Protein AF-A0A536SZQ0-F1 (afdb_monomer_lite)

Radius of gyration: 16.81 Å; chains: 1; bounding box: 39×39×46 Å

Sequence (154 aa):
MQMLKHRARSLNCAHAYPIGALTVGLKGETITEMGELTEAGCVAFSQADAALCDTQVLLRALQYAATFGYRVWLRPQDAALARGGVAHDGEVATRLGLPAIPPFAETIALDTIFELVRATDVRVHLARLSTHEGVARVRAAKKAGLPVTCDVAI

Structure (mmCIF, N/CA/C/O backbone):
data_AF-A0A536SZQ0-F1
#
_entry.id   AF-A0A536SZQ0-F1
#
loop_
_atom_site.group_PDB
_atom_site.id
_atom_site.type_symbol
_atom_site.label_atom_id
_atom_site.label_alt_id
_atom_site.label_comp_id
_atom_site.label_asym_id
_atom_site.label_entity_id
_atom_site.label_seq_id
_atom_site.pdbx_PDB_ins_code
_atom_site.Cartn_x
_atom_site.Cartn_y
_atom_site.Cartn_z
_atom_site.occupancy
_atom_site.B_iso_or_equiv
_atom_site.auth_seq_id
_atom_site.auth_comp_id
_atom_site.auth_asym_id
_atom_site.auth_atom_id
_atom_site.pdbx_PDB_model_num
ATOM 1 N N . MET A 1 1 ? -10.318 17.083 10.870 1.00 62.78 1 MET A N 1
ATOM 2 C CA . MET A 1 1 ? -11.353 16.220 10.242 1.00 62.78 1 MET A CA 1
ATOM 3 C C . MET A 1 1 ? -12.789 16.702 10.434 1.00 62.78 1 MET A C 1
ATOM 5 O O . MET A 1 1 ? -13.583 16.559 9.508 1.00 62.78 1 MET A O 1
ATOM 9 N N . GLN A 1 2 ? -13.133 17.319 11.570 1.00 69.75 2 GLN A N 1
ATOM 10 C CA . GLN A 1 2 ? -14.492 17.818 11.831 1.00 69.75 2 GLN A CA 1
ATOM 11 C C . GLN A 1 2 ? -15.012 18.794 10.760 1.00 69.75 2 GLN A C 1
ATOM 13 O O . GLN A 1 2 ? -16.137 18.629 10.301 1.00 69.75 2 GLN A O 1
ATOM 18 N N . MET A 1 3 ? -14.181 19.724 10.273 1.00 81.00 3 MET A N 1
ATOM 19 C CA . MET A 1 3 ? -14.571 20.664 9.209 1.00 81.00 3 MET A CA 1
ATOM 20 C C . MET A 1 3 ? -14.948 19.962 7.890 1.00 81.00 3 MET A C 1
ATOM 22 O O . MET A 1 3 ? -15.937 20.331 7.262 1.00 81.00 3 MET A O 1
ATOM 26 N N . LEU A 1 4 ? -14.207 18.919 7.490 1.00 81.81 4 LEU A N 1
ATOM 27 C CA . LEU A 1 4 ? -14.477 18.156 6.262 1.00 81.81 4 LEU A CA 1
ATOM 28 C C . LEU A 1 4 ? -15.824 17.425 6.356 1.00 81.81 4 LEU A C 1
ATOM 30 O O . LEU A 1 4 ? -16.655 17.530 5.456 1.00 81.81 4 LEU A O 1
ATOM 34 N N . LYS A 1 5 ? -16.066 16.732 7.477 1.00 81.19 5 LYS A N 1
ATOM 35 C CA . LYS A 1 5 ? -17.334 16.031 7.724 1.00 81.19 5 LYS A CA 1
ATOM 36 C C . LYS A 1 5 ? -18.509 16.996 7.851 1.00 81.19 5 LYS A C 1
ATOM 38 O O . LYS A 1 5 ? -19.584 16.705 7.338 1.00 81.19 5 LYS A O 1
ATOM 43 N N . HIS A 1 6 ? -18.309 18.135 8.513 1.00 81.94 6 HIS A N 1
ATOM 44 C CA . HIS A 1 6 ? -19.332 19.167 8.651 1.00 81.94 6 HIS A CA 1
ATOM 45 C C . HIS A 1 6 ? -19.733 19.728 7.284 1.00 81.94 6 HIS A C 1
ATOM 47 O O . HIS A 1 6 ? -20.917 19.758 6.969 1.00 81.94 6 HIS A O 1
ATOM 53 N N . ARG A 1 7 ? -18.753 20.058 6.433 1.00 85.56 7 ARG A N 1
ATOM 54 C CA . ARG A 1 7 ? -19.001 20.565 5.078 1.00 85.56 7 ARG A CA 1
ATOM 55 C C . ARG A 1 7 ? -19.692 19.538 4.177 1.00 85.56 7 ARG A C 1
ATOM 57 O O . ARG A 1 7 ? -20.599 19.892 3.433 1.00 85.56 7 ARG A O 1
ATOM 64 N N . ALA A 1 8 ? -19.298 18.266 4.249 1.00 87.56 8 ALA A N 1
ATOM 65 C CA . ALA A 1 8 ? -19.970 17.205 3.495 1.00 87.56 8 ALA A CA 1
ATOM 66 C C . ALA A 1 8 ? -21.439 17.046 3.930 1.00 87.56 8 ALA A C 1
ATOM 68 O O . ALA A 1 8 ? -22.331 16.975 3.088 1.00 87.56 8 ALA A O 1
ATOM 69 N N . ARG A 1 9 ? -21.699 17.066 5.245 1.00 85.75 9 ARG A N 1
ATOM 70 C CA . ARG A 1 9 ? -23.058 16.998 5.802 1.00 85.75 9 ARG A CA 1
ATOM 71 C C . ARG A 1 9 ? -23.906 18.217 5.448 1.00 85.75 9 ARG A C 1
ATOM 73 O O . ARG A 1 9 ? -25.076 18.044 5.142 1.00 85.75 9 ARG A O 1
ATOM 80 N N . SER A 1 10 ? -23.336 19.422 5.471 1.00 88.75 10 SER A N 1
ATOM 81 C CA . SER A 1 10 ? -24.084 20.648 5.171 1.00 88.75 10 SER A CA 1
ATOM 82 C C . SER A 1 10 ? -24.515 20.727 3.706 1.00 88.75 10 SER A C 1
ATOM 84 O O . SER A 1 10 ? -25.559 21.293 3.412 1.00 88.75 10 SER A O 1
ATOM 86 N N . LEU A 1 11 ? -23.719 20.163 2.791 1.00 91.00 11 LEU A N 1
ATOM 87 C CA . LEU A 1 11 ? -24.057 20.093 1.367 1.00 91.00 11 LEU A CA 1
ATOM 88 C C . LEU A 1 11 ? -25.033 18.951 1.046 1.00 91.00 11 LEU A C 1
ATOM 90 O O . LEU A 1 11 ? -25.761 19.042 0.068 1.00 91.00 11 LEU A O 1
ATOM 94 N N . ASN A 1 12 ? -25.045 17.885 1.854 1.00 87.19 12 ASN A N 1
ATOM 95 C CA . ASN A 1 12 ? -25.914 16.711 1.709 1.00 87.19 12 ASN A CA 1
ATOM 96 C C . ASN A 1 12 ? -25.879 16.036 0.317 1.00 87.19 12 ASN A C 1
ATOM 98 O O . ASN A 1 12 ? -26.835 15.383 -0.090 1.00 87.19 12 ASN A O 1
ATOM 102 N N . CYS A 1 13 ? -24.770 16.178 -0.413 1.00 92.81 13 CYS A N 1
ATOM 103 C CA . CYS A 1 13 ? -24.597 15.571 -1.738 1.00 92.81 13 CYS A CA 1
ATOM 104 C C . CYS A 1 13 ? -23.925 14.190 -1.684 1.00 92.81 13 CYS A C 1
ATOM 106 O O . CYS A 1 13 ? -24.117 13.381 -2.585 1.00 92.81 13 CYS A O 1
ATOM 108 N N . ALA A 1 14 ? -23.093 13.933 -0.667 1.00 91.69 14 ALA A N 1
ATOM 109 C CA . ALA A 1 14 ? -22.338 12.688 -0.532 1.00 91.69 14 ALA A CA 1
ATOM 110 C C . ALA A 1 14 ? -21.886 12.441 0.915 1.00 91.69 14 ALA A C 1
ATOM 112 O O . ALA A 1 14 ? -21.660 13.376 1.689 1.00 91.69 14 ALA A O 1
ATOM 113 N N . HIS A 1 15 ? -21.673 11.170 1.257 1.00 90.25 15 HIS A N 1
ATOM 114 C CA . HIS A 1 15 ? -21.032 10.781 2.511 1.00 90.25 15 HIS A CA 1
ATOM 115 C C . HIS A 1 15 ? -19.506 10.808 2.365 1.00 90.25 15 HIS A C 1
ATOM 117 O O . HIS A 1 15 ? -18.947 10.148 1.494 1.00 90.25 15 HIS A O 1
ATOM 123 N N . ALA A 1 16 ? -18.827 11.545 3.247 1.00 91.75 16 ALA A N 1
ATOM 124 C CA . ALA A 1 16 ? -17.369 11.632 3.273 1.00 91.75 16 ALA A CA 1
ATOM 125 C C . ALA A 1 16 ? -16.788 10.870 4.473 1.00 91.75 16 ALA A C 1
ATOM 127 O O . ALA A 1 16 ? -17.050 11.212 5.633 1.00 91.75 16 ALA A O 1
ATOM 128 N N . TYR A 1 17 ? -15.950 9.874 4.185 1.00 93.12 17 TYR A N 1
ATOM 129 C CA . TYR A 1 17 ? -15.224 9.083 5.177 1.00 93.12 17 TYR A CA 1
ATOM 130 C C . TYR A 1 17 ? -13.722 9.348 5.027 1.00 93.12 17 TYR A C 1
ATOM 132 O O . TYR A 1 17 ? -13.130 8.913 4.042 1.00 93.12 17 TYR A O 1
ATOM 140 N N . PRO A 1 18 ? -13.098 10.103 5.948 1.00 94.19 18 PRO A N 1
ATOM 141 C CA . PRO A 1 18 ? -11.700 10.468 5.802 1.00 94.19 18 PRO A CA 1
ATOM 142 C C . PRO A 1 18 ? -10.771 9.280 6.051 1.00 94.19 18 PRO A C 1
ATOM 144 O O . PRO A 1 18 ? -11.051 8.403 6.871 1.00 94.19 18 PRO A O 1
ATOM 147 N N . ILE A 1 19 ? -9.634 9.306 5.365 1.00 96.38 19 ILE A N 1
ATOM 148 C CA . ILE A 1 19 ? -8.518 8.384 5.555 1.00 96.38 19 ILE A CA 1
ATOM 149 C C . ILE A 1 19 ? -7.384 9.183 6.196 1.00 96.38 19 ILE A C 1
ATOM 151 O O . ILE A 1 19 ? -7.051 10.275 5.732 1.00 96.38 19 ILE A O 1
ATOM 155 N N . GLY A 1 20 ? -6.837 8.667 7.293 1.00 97.12 20 GLY A N 1
ATOM 156 C CA . GLY A 1 20 ? -5.706 9.270 7.986 1.00 97.12 20 GLY A CA 1
ATOM 157 C C . GLY A 1 20 ? -4.402 9.037 7.228 1.00 97.12 20 GLY A C 1
ATOM 158 O O . GLY A 1 20 ? -4.246 8.027 6.543 1.00 97.12 20 GLY A O 1
ATOM 159 N N . ALA A 1 21 ? -3.448 9.954 7.368 1.00 97.62 21 ALA A N 1
ATOM 160 C CA . ALA A 1 21 ? -2.088 9.722 6.894 1.00 97.62 21 ALA A CA 1
ATOM 161 C C . ALA A 1 21 ? -1.454 8.560 7.676 1.00 97.62 21 ALA A C 1
ATOM 163 O O . ALA A 1 21 ? -1.727 8.405 8.858 1.00 97.62 21 ALA A O 1
ATOM 164 N N . LEU A 1 22 ? -0.610 7.741 7.054 1.00 97.75 22 LEU A N 1
ATOM 165 C CA . LEU A 1 22 ? 0.111 6.680 7.768 1.00 97.75 22 LEU A CA 1
ATOM 166 C C . LEU A 1 22 ? 1.278 7.258 8.582 1.00 97.75 22 LEU A C 1
ATOM 168 O O . LEU A 1 22 ? 1.576 6.801 9.685 1.00 97.75 22 LEU A O 1
ATOM 172 N N . THR A 1 23 ? 1.915 8.295 8.035 1.00 98.31 23 THR A N 1
ATOM 173 C CA . THR A 1 23 ? 3.051 9.004 8.633 1.00 98.31 23 THR A CA 1
ATOM 174 C C . THR A 1 23 ? 2.775 10.498 8.752 1.00 98.31 23 THR A C 1
ATOM 176 O O . THR A 1 23 ? 1.964 11.055 8.006 1.00 98.31 23 THR A O 1
ATOM 179 N N . VAL A 1 24 ? 3.448 11.164 9.692 1.00 97.50 24 VAL A N 1
ATOM 180 C CA . VAL A 1 24 ? 3.288 12.605 9.928 1.00 97.50 24 VAL A CA 1
ATOM 181 C C . VAL A 1 24 ? 3.603 13.377 8.647 1.00 97.50 24 VAL A C 1
ATOM 183 O O . VAL A 1 24 ? 4.706 13.302 8.107 1.00 97.50 24 VAL A O 1
ATOM 186 N N . GLY A 1 25 ? 2.605 14.103 8.136 1.00 96.31 25 GLY A N 1
ATOM 187 C CA . GLY A 1 25 ? 2.727 14.877 6.899 1.00 96.31 25 GLY A CA 1
ATOM 188 C C . GLY A 1 25 ? 3.059 14.046 5.655 1.00 96.31 25 GLY A C 1
ATOM 189 O O . GLY A 1 25 ? 3.554 14.619 4.692 1.00 96.31 25 GLY A O 1
ATOM 190 N N . LEU A 1 26 ? 2.822 12.725 5.676 1.00 97.25 26 LEU A N 1
ATOM 191 C CA . LEU A 1 26 ? 3.174 11.787 4.600 1.00 97.25 26 LEU A CA 1
ATOM 192 C C . LEU A 1 26 ? 4.682 11.716 4.290 1.00 97.25 26 LEU A C 1
ATOM 194 O O . LEU A 1 26 ? 5.074 11.334 3.192 1.00 97.25 26 LEU A O 1
ATOM 198 N N . LYS A 1 27 ? 5.542 12.066 5.254 1.00 96.69 27 LYS A N 1
ATOM 199 C CA . LYS A 1 27 ? 7.000 12.122 5.050 1.00 96.69 27 LYS A CA 1
ATOM 200 C C . LYS A 1 27 ? 7.689 10.759 5.008 1.00 96.69 27 LYS A C 1
ATOM 202 O O . LYS A 1 27 ? 8.812 10.661 4.538 1.00 96.69 27 LYS A O 1
ATOM 207 N N . GLY A 1 28 ? 7.046 9.713 5.528 1.00 96.00 28 GLY A N 1
ATOM 208 C CA . GLY A 1 28 ? 7.638 8.372 5.580 1.00 96.00 28 GLY A CA 1
ATOM 209 C C . GLY A 1 28 ? 8.646 8.153 6.716 1.00 96.00 28 GLY A C 1
ATOM 210 O O . GLY A 1 28 ? 9.263 7.098 6.762 1.00 96.00 28 GLY A O 1
ATOM 211 N N . GLU A 1 29 ? 8.800 9.118 7.629 1.00 96.75 29 GLU A N 1
ATOM 212 C CA . GLU A 1 29 ? 9.825 9.109 8.689 1.00 96.75 29 GLU A CA 1
ATOM 213 C C . GLU A 1 29 ? 9.286 8.632 10.046 1.00 96.75 29 GLU A C 1
ATOM 215 O O . GLU A 1 29 ? 9.957 7.931 10.799 1.00 96.75 29 GLU A O 1
ATOM 220 N N . THR A 1 30 ? 8.068 9.041 10.405 1.00 97.12 30 THR A N 1
ATOM 221 C CA . THR A 1 30 ? 7.471 8.765 11.720 1.00 97.12 30 THR A CA 1
ATOM 222 C C . THR A 1 30 ? 5.981 8.509 11.562 1.00 97.12 30 THR A C 1
ATOM 224 O O . THR A 1 30 ? 5.297 9.231 10.831 1.00 97.12 30 THR A O 1
ATOM 227 N N . ILE A 1 31 ? 5.483 7.464 12.226 1.00 97.44 31 ILE A N 1
ATOM 228 C CA . ILE A 1 31 ? 4.059 7.113 12.223 1.00 97.44 31 ILE A CA 1
ATOM 229 C C . ILE A 1 31 ? 3.231 8.240 12.846 1.00 97.44 31 ILE A C 1
ATOM 231 O O . ILE A 1 31 ? 3.720 8.984 13.691 1.00 97.44 31 ILE A O 1
ATOM 235 N N . THR A 1 32 ? 1.990 8.400 12.400 1.00 97.44 32 THR A N 1
ATOM 236 C CA . THR A 1 32 ? 1.085 9.396 12.989 1.00 97.44 32 THR A CA 1
ATOM 237 C C . THR A 1 32 ? 0.384 8.866 14.244 1.00 97.44 32 THR A C 1
ATOM 239 O O . THR A 1 32 ? 0.329 7.655 14.465 1.00 97.44 32 THR A O 1
ATOM 242 N N . GLU A 1 33 ? -0.250 9.767 14.996 1.00 95.75 33 GLU A N 1
ATOM 243 C CA . GLU A 1 33 ? -1.153 9.442 16.103 1.00 95.75 33 GLU A CA 1
ATOM 244 C C . GLU A 1 33 ? -2.474 8.855 15.570 1.00 95.75 33 GLU A C 1
ATOM 246 O O . GLU A 1 33 ? -3.497 9.530 15.429 1.00 95.75 33 GLU A O 1
ATOM 251 N N . MET A 1 34 ? -2.452 7.568 15.205 1.00 97.00 34 MET A N 1
ATOM 252 C CA . MET A 1 34 ? -3.608 6.893 14.600 1.00 97.00 34 MET A CA 1
ATOM 253 C C . MET A 1 34 ? -4.811 6.821 15.553 1.00 97.00 34 MET A C 1
ATOM 255 O O . MET A 1 34 ? -5.953 6.833 15.090 1.00 97.00 34 MET A O 1
ATOM 259 N N . GLY A 1 35 ? -4.579 6.775 16.869 1.00 96.25 35 GLY A N 1
ATOM 260 C CA . GLY A 1 35 ? -5.640 6.851 17.878 1.00 96.25 35 GLY A CA 1
ATOM 261 C C . GLY A 1 35 ? -6.448 8.144 17.760 1.00 96.25 35 GLY A C 1
ATOM 262 O O . GLY A 1 35 ? -7.643 8.098 17.465 1.00 96.25 35 GLY A O 1
ATOM 263 N N . GLU A 1 36 ? -5.780 9.296 17.859 1.00 95.06 36 GLU A N 1
ATOM 264 C CA . GLU A 1 36 ? -6.424 10.613 17.752 1.00 95.06 36 GLU A CA 1
ATOM 265 C C . GLU A 1 36 ? -7.135 10.806 16.406 1.00 95.06 36 GLU A C 1
ATOM 267 O O . GLU A 1 36 ? -8.243 11.341 16.330 1.00 95.06 36 GLU A O 1
ATOM 272 N N . LEU A 1 37 ? -6.531 10.335 15.311 1.00 95.31 37 LEU A N 1
ATOM 273 C CA . LEU A 1 37 ? -7.152 10.417 13.988 1.00 95.31 37 LEU A CA 1
ATOM 274 C C . LEU A 1 37 ? -8.404 9.542 13.872 1.00 95.31 37 LEU A C 1
ATOM 276 O O . LEU A 1 37 ? -9.356 9.927 13.186 1.00 95.31 37 LEU A O 1
ATOM 280 N N . THR A 1 38 ? -8.427 8.390 14.540 1.00 95.62 38 THR A N 1
ATOM 281 C CA . THR A 1 38 ? -9.612 7.527 14.604 1.00 95.62 38 THR A CA 1
ATOM 282 C C . THR A 1 38 ? -10.726 8.197 15.402 1.00 95.62 38 THR A C 1
ATOM 284 O O . THR A 1 38 ? -11.860 8.244 14.925 1.00 95.62 38 THR A O 1
ATOM 287 N N . GLU A 1 39 ? -10.414 8.811 16.545 1.00 93.75 39 GLU A N 1
ATOM 288 C CA . GLU A 1 39 ? -11.373 9.603 17.334 1.00 93.75 39 GLU A CA 1
ATOM 289 C C . GLU A 1 39 ? -11.903 10.814 16.550 1.00 93.75 39 GLU A C 1
ATOM 291 O O . GLU A 1 39 ? -13.100 11.113 16.558 1.00 93.75 39 GLU A O 1
ATOM 296 N N . ALA A 1 40 ? -11.043 11.461 15.757 1.00 91.31 40 ALA A N 1
ATOM 297 C CA . ALA A 1 40 ? -11.435 12.513 14.820 1.00 91.31 40 ALA A CA 1
ATOM 298 C C . ALA A 1 40 ? -12.252 11.980 13.620 1.00 91.31 40 ALA A C 1
ATOM 300 O O . ALA A 1 40 ? -12.840 12.756 12.848 1.00 91.31 40 ALA A O 1
ATOM 301 N N . GLY A 1 41 ? -12.319 10.655 13.472 1.00 91.94 41 GLY A N 1
ATOM 302 C CA . GLY A 1 41 ? -13.249 9.933 12.626 1.00 91.94 41 GLY A CA 1
ATOM 303 C C . GLY A 1 41 ? -12.683 9.407 11.308 1.00 91.94 41 GLY A C 1
ATOM 304 O O . GLY A 1 41 ? -13.465 9.254 10.361 1.00 91.94 41 GLY A O 1
ATOM 305 N N . CYS A 1 42 ? -11.374 9.173 11.225 1.00 95.44 42 CYS A N 1
ATOM 306 C CA . CYS A 1 42 ? -10.754 8.427 10.131 1.00 95.44 42 CYS A CA 1
ATOM 307 C C . CYS A 1 42 ? -11.184 6.951 10.155 1.00 95.44 42 CYS A C 1
ATOM 309 O O . CYS A 1 42 ? -11.311 6.353 11.219 1.00 95.44 42 CYS A O 1
ATOM 311 N N . VAL A 1 43 ? -11.423 6.365 8.977 1.00 96.00 43 VAL A N 1
ATOM 312 C CA . VAL A 1 43 ? -11.900 4.968 8.843 1.00 96.00 43 VAL A CA 1
ATOM 313 C C . VAL A 1 43 ? -10.805 3.975 8.436 1.00 96.00 43 VAL A C 1
ATOM 315 O O . VAL A 1 43 ? -11.005 2.759 8.512 1.00 96.00 43 VAL A O 1
ATOM 318 N N . ALA A 1 44 ? -9.669 4.495 7.976 1.00 97.75 44 ALA A N 1
ATOM 319 C CA . ALA A 1 44 ? -8.485 3.764 7.538 1.00 97.75 44 ALA A CA 1
ATOM 320 C C . ALA A 1 44 ? -7.264 4.701 7.541 1.00 97.75 44 ALA A C 1
ATOM 322 O O . ALA A 1 44 ? -7.420 5.916 7.695 1.00 97.75 44 ALA A O 1
ATOM 323 N N . PHE A 1 45 ? -6.076 4.140 7.314 1.00 98.38 45 PHE A N 1
ATOM 324 C CA . PHE A 1 45 ? -4.810 4.869 7.200 1.00 98.38 45 PHE A CA 1
ATOM 325 C C . PHE A 1 45 ? -4.124 4.583 5.871 1.00 98.38 45 PHE A C 1
ATOM 327 O O . PHE A 1 45 ? -4.144 3.450 5.404 1.00 98.38 45 PHE A O 1
ATOM 334 N N . SER A 1 46 ? -3.502 5.586 5.259 1.00 97.94 46 SER A N 1
ATOM 335 C CA . SER A 1 46 ? -2.802 5.436 3.984 1.00 97.94 46 SER A CA 1
ATOM 336 C C . SER A 1 46 ? -1.615 6.380 3.874 1.00 97.94 46 SER A C 1
ATOM 338 O O . SER A 1 46 ? -1.610 7.458 4.461 1.00 97.94 46 SER A O 1
ATOM 340 N N . GLN A 1 47 ? -0.628 5.995 3.070 1.00 96.88 47 GLN A N 1
ATOM 341 C CA . GLN A 1 47 ? 0.448 6.890 2.646 1.00 96.88 47 GLN A CA 1
ATOM 342 C C . GLN A 1 47 ? 0.105 7.662 1.353 1.00 96.88 47 GLN A C 1
ATOM 344 O O . GLN A 1 47 ? 0.929 8.408 0.832 1.00 96.88 47 GLN A O 1
ATOM 349 N N . ALA A 1 48 ? -1.127 7.534 0.846 1.00 93.19 48 ALA A N 1
ATOM 350 C CA . ALA A 1 48 ? -1.564 8.157 -0.402 1.00 93.19 48 ALA A CA 1
ATOM 351 C C . ALA A 1 48 ? -0.592 7.832 -1.559 1.00 93.19 48 ALA A C 1
ATOM 353 O O . ALA A 1 48 ? -0.301 6.660 -1.799 1.00 93.19 48 ALA A O 1
ATOM 354 N N . ASP A 1 49 ? -0.105 8.848 -2.272 1.00 90.75 49 ASP A N 1
ATOM 355 C CA . ASP A 1 49 ? 0.901 8.717 -3.334 1.00 90.75 49 ASP A CA 1
ATOM 356 C C . ASP A 1 49 ? 2.325 9.063 -2.868 1.00 90.75 49 ASP A C 1
ATOM 358 O O . ASP A 1 49 ? 3.249 9.093 -3.680 1.00 90.75 49 ASP A O 1
ATOM 362 N N . ALA A 1 50 ? 2.521 9.335 -1.574 1.00 94.75 50 ALA A N 1
ATOM 363 C CA . ALA A 1 50 ? 3.842 9.634 -1.047 1.00 94.75 50 ALA A CA 1
ATOM 364 C C . ALA A 1 50 ? 4.684 8.360 -0.915 1.00 94.75 50 ALA A C 1
ATOM 366 O O . ALA A 1 50 ? 4.183 7.273 -0.616 1.00 94.75 50 ALA A O 1
ATOM 367 N N . ALA A 1 51 ? 5.992 8.505 -1.114 1.00 91.94 51 ALA A N 1
ATOM 368 C CA . ALA A 1 51 ? 6.925 7.406 -0.945 1.00 91.94 51 ALA A CA 1
ATOM 369 C C . ALA A 1 51 ? 7.010 6.967 0.528 1.00 91.94 51 ALA A C 1
ATOM 371 O O . ALA A 1 51 ? 6.957 7.778 1.456 1.00 91.94 51 ALA A O 1
ATOM 372 N N . LEU A 1 52 ? 7.190 5.664 0.737 1.00 94.31 52 LEU A N 1
ATOM 373 C CA . LEU A 1 52 ? 7.553 5.082 2.025 1.00 94.31 52 LEU A CA 1
ATOM 374 C C . LEU A 1 52 ? 8.739 4.148 1.802 1.00 94.31 52 LEU A C 1
ATOM 376 O O . LEU A 1 52 ? 8.567 2.982 1.465 1.00 94.31 52 LEU A O 1
ATOM 380 N N . CYS A 1 53 ? 9.944 4.699 1.925 1.00 93.75 53 CYS A N 1
ATOM 381 C CA . CYS A 1 53 ? 11.181 3.968 1.643 1.00 93.75 53 CYS A CA 1
ATOM 382 C C . CYS A 1 53 ? 11.623 3.087 2.819 1.00 93.75 53 CYS A C 1
ATOM 384 O O . CYS A 1 53 ? 12.273 2.066 2.614 1.00 93.75 53 CYS A O 1
ATOM 386 N N . ASP A 1 54 ? 11.297 3.485 4.051 1.00 96.31 54 ASP A N 1
ATOM 387 C CA . ASP A 1 54 ? 11.709 2.756 5.246 1.00 96.31 54 ASP A CA 1
ATOM 388 C C . ASP A 1 54 ? 10.688 1.665 5.603 1.00 96.31 54 ASP A C 1
ATOM 390 O O . ASP A 1 54 ? 9.593 1.920 6.117 1.00 96.31 54 ASP A O 1
ATOM 394 N N . THR A 1 55 ? 11.076 0.414 5.352 1.00 96.88 55 THR A N 1
ATOM 395 C CA . THR A 1 55 ? 10.261 -0.764 5.679 1.00 96.88 55 THR A CA 1
ATOM 396 C C . THR A 1 55 ? 10.081 -0.932 7.193 1.00 96.88 55 THR A C 1
ATOM 398 O O . THR A 1 55 ? 9.065 -1.469 7.631 1.00 96.88 55 THR A O 1
ATOM 401 N N . GLN A 1 56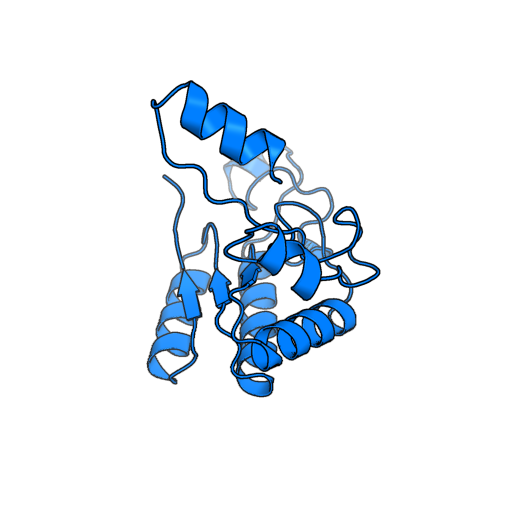 ? 11.002 -0.425 8.020 1.00 98.00 56 GLN A N 1
ATOM 402 C CA . GLN A 1 56 ? 10.849 -0.422 9.474 1.00 98.00 56 GLN A CA 1
ATOM 403 C C . GLN A 1 56 ? 9.718 0.518 9.913 1.00 98.00 56 GLN A C 1
ATOM 405 O O . GLN A 1 56 ? 8.954 0.173 10.818 1.00 98.00 56 GLN A O 1
ATOM 410 N N . VAL A 1 57 ? 9.561 1.676 9.260 1.00 98.12 57 VAL A N 1
ATOM 411 C CA . VAL A 1 57 ? 8.426 2.583 9.510 1.00 98.12 57 VAL A CA 1
ATOM 412 C C . VAL A 1 57 ? 7.116 1.922 9.091 1.00 98.12 57 VAL A C 1
ATOM 414 O O . VAL A 1 57 ? 6.149 1.967 9.854 1.00 98.12 57 VAL A O 1
ATOM 417 N N . LEU A 1 58 ? 7.091 1.247 7.935 1.00 98.19 58 LEU A N 1
ATOM 418 C CA . LEU A 1 58 ? 5.919 0.480 7.509 1.00 98.19 58 LEU A CA 1
ATOM 419 C C . LEU A 1 58 ? 5.563 -0.613 8.527 1.00 98.19 58 LEU A C 1
ATOM 421 O O . LEU A 1 58 ? 4.419 -0.676 8.964 1.00 98.19 58 LEU A O 1
ATOM 425 N N . LEU A 1 59 ? 6.532 -1.423 8.964 1.00 98.56 59 LEU A N 1
ATOM 426 C CA . LEU A 1 59 ? 6.317 -2.472 9.966 1.00 98.56 59 LEU A CA 1
ATOM 427 C C . LEU A 1 59 ? 5.717 -1.907 11.261 1.00 98.56 59 LEU A C 1
ATOM 429 O O . LEU A 1 59 ? 4.720 -2.435 11.749 1.00 98.56 59 LEU A O 1
ATOM 433 N N . ARG A 1 60 ? 6.277 -0.812 11.791 1.00 98.31 60 ARG A N 1
ATOM 434 C CA . ARG A 1 60 ? 5.757 -0.150 13.001 1.00 98.31 60 ARG A CA 1
ATOM 435 C C . ARG A 1 60 ? 4.322 0.337 12.806 1.00 98.31 60 ARG A C 1
ATOM 437 O O . ARG A 1 60 ? 3.484 0.140 13.682 1.00 98.31 60 ARG A O 1
ATOM 444 N N . ALA A 1 61 ? 4.022 0.935 11.653 1.00 98.25 61 ALA A N 1
ATOM 445 C CA . ALA A 1 61 ? 2.676 1.395 11.325 1.00 98.25 61 ALA A CA 1
ATOM 446 C C . ALA A 1 61 ? 1.674 0.230 11.270 1.00 98.25 61 ALA A C 1
ATOM 448 O O . ALA A 1 61 ? 0.566 0.336 11.794 1.00 98.25 61 ALA A O 1
ATOM 449 N N . LEU A 1 62 ? 2.078 -0.894 10.674 1.00 98.56 62 LEU A N 1
ATOM 450 C CA . LEU A 1 62 ? 1.269 -2.105 10.567 1.00 98.56 62 LEU A CA 1
ATOM 451 C C . LEU A 1 62 ? 1.038 -2.780 11.929 1.00 98.56 62 LEU A C 1
ATOM 453 O O . LEU A 1 62 ? -0.092 -3.152 12.226 1.00 98.56 62 LEU A O 1
ATOM 457 N N . GLN A 1 63 ? 2.057 -2.863 12.788 1.00 98.50 63 GLN A N 1
ATOM 458 C CA . GLN A 1 63 ? 1.929 -3.364 14.166 1.00 98.50 63 GLN A CA 1
ATOM 459 C C . GLN A 1 63 ? 0.979 -2.505 15.010 1.00 98.50 63 GLN A C 1
ATOM 461 O O . GLN A 1 63 ? 0.132 -3.029 15.740 1.00 98.50 63 GLN A O 1
ATOM 466 N N . TYR A 1 64 ? 1.090 -1.179 14.888 1.00 97.88 64 TYR A N 1
ATOM 467 C CA . TYR A 1 64 ? 0.191 -0.258 15.575 1.00 97.88 64 TYR A CA 1
ATOM 468 C C . TYR A 1 64 ? -1.248 -0.452 15.084 1.00 97.88 64 TYR A C 1
ATOM 470 O O . TYR A 1 64 ? -2.162 -0.650 15.880 1.00 97.88 64 TYR A O 1
ATOM 478 N N . ALA A 1 65 ? -1.454 -0.481 13.765 1.00 98.31 65 ALA A N 1
ATOM 479 C CA . ALA A 1 65 ? -2.769 -0.714 13.182 1.00 98.31 65 ALA A CA 1
ATOM 480 C C . ALA A 1 65 ? -3.362 -2.078 13.578 1.00 98.31 65 ALA A C 1
ATOM 482 O O . ALA A 1 65 ? -4.559 -2.146 13.855 1.00 98.31 65 ALA A O 1
ATOM 483 N N . ALA A 1 66 ? -2.548 -3.135 13.665 1.00 98.12 66 ALA A N 1
ATOM 484 C CA . ALA A 1 66 ? -2.977 -4.452 14.135 1.00 98.12 66 ALA A CA 1
ATOM 485 C C . ALA A 1 66 ? -3.506 -4.400 15.575 1.00 98.12 66 ALA A C 1
ATOM 487 O O . ALA A 1 66 ? -4.602 -4.890 15.839 1.00 98.12 66 ALA A O 1
ATOM 488 N N . THR A 1 67 ? -2.778 -3.728 16.475 1.00 97.38 67 THR A N 1
ATOM 489 C CA . THR A 1 67 ? -3.138 -3.589 17.901 1.00 97.38 67 THR A CA 1
ATOM 490 C C . THR A 1 67 ? -4.549 -3.033 18.097 1.00 97.38 67 THR A C 1
ATOM 492 O O . THR A 1 67 ? -5.289 -3.504 18.957 1.00 97.38 67 THR A O 1
ATOM 495 N N . PHE A 1 68 ? -4.947 -2.056 17.281 1.00 96.44 68 PHE A N 1
ATOM 496 C CA . PHE A 1 68 ? -6.253 -1.394 17.390 1.00 96.44 68 PHE A CA 1
ATOM 497 C C . PHE A 1 68 ? -7.277 -1.864 16.344 1.00 96.44 68 PHE A C 1
ATOM 499 O O . PHE A 1 68 ? -8.379 -1.321 16.250 1.00 96.44 68 PHE A O 1
ATOM 506 N N . GLY A 1 69 ? -6.933 -2.863 15.526 1.00 96.50 69 GLY A N 1
ATOM 507 C CA . GLY A 1 69 ? -7.803 -3.374 14.467 1.00 96.50 69 GLY A CA 1
ATOM 508 C C . GLY A 1 69 ? -8.077 -2.376 13.335 1.00 96.50 69 GLY A C 1
ATOM 509 O O . GLY A 1 69 ? -9.087 -2.506 12.628 1.00 96.50 69 GLY A O 1
ATOM 510 N N . TYR A 1 70 ? -7.205 -1.387 13.137 1.00 97.81 70 TYR A N 1
ATOM 511 C CA . TYR A 1 70 ? -7.311 -0.415 12.053 1.00 97.81 70 TYR A CA 1
ATOM 512 C C . TYR A 1 70 ? -7.045 -1.056 10.687 1.00 97.81 70 TYR A C 1
ATOM 514 O O . TYR A 1 70 ? -6.439 -2.120 10.563 1.00 97.81 70 TYR A O 1
ATOM 522 N N . ARG A 1 71 ? -7.544 -0.405 9.633 1.00 97.50 71 ARG A N 1
ATOM 523 C CA . ARG A 1 71 ? -7.322 -0.821 8.242 1.00 97.50 71 ARG A CA 1
ATOM 524 C C . ARG A 1 71 ? -6.260 0.066 7.616 1.00 97.50 71 ARG A C 1
ATOM 526 O O . ARG A 1 71 ? -6.332 1.286 7.761 1.00 97.50 71 ARG A O 1
ATOM 533 N N . VAL A 1 72 ? -5.333 -0.535 6.878 1.00 98.50 72 VAL A N 1
ATOM 534 C CA . VAL A 1 72 ? -4.261 0.192 6.187 1.00 98.50 72 VAL A CA 1
ATOM 535 C C . VAL A 1 72 ? -4.410 0.025 4.681 1.00 98.50 72 VAL A C 1
ATOM 537 O O . VAL A 1 72 ? -4.612 -1.080 4.191 1.00 98.50 72 VAL A O 1
ATOM 540 N N . TRP A 1 73 ? -4.372 1.124 3.938 1.00 98.19 73 TRP A N 1
ATOM 541 C CA . TRP A 1 73 ? -4.494 1.157 2.486 1.00 98.19 73 TRP A CA 1
ATOM 542 C C . TRP A 1 73 ? -3.149 1.554 1.890 1.00 98.19 73 TRP A C 1
ATOM 544 O O . TRP A 1 73 ? -2.669 2.671 2.107 1.00 98.19 73 TRP A O 1
ATOM 554 N N . LEU A 1 74 ? -2.543 0.640 1.140 1.00 97.75 74 LEU A N 1
ATOM 555 C CA . LEU A 1 74 ? -1.219 0.807 0.556 1.00 97.75 74 LEU A CA 1
ATOM 556 C C . LEU A 1 74 ? -1.318 0.756 -0.962 1.00 97.75 74 LEU A C 1
ATOM 558 O O . LEU A 1 74 ? -2.002 -0.101 -1.518 1.00 97.75 74 LEU A O 1
ATOM 562 N N . ARG A 1 75 ? -0.592 1.651 -1.630 1.00 96.25 75 ARG A N 1
ATOM 563 C CA . ARG A 1 75 ? -0.279 1.504 -3.049 1.00 96.25 75 ARG A CA 1
ATOM 564 C C . ARG A 1 75 ? 0.982 0.635 -3.145 1.00 96.25 75 ARG A C 1
ATOM 566 O O . ARG A 1 75 ? 2.027 1.080 -2.671 1.00 96.25 75 ARG A O 1
ATOM 573 N N . PRO A 1 76 ? 0.915 -0.582 -3.704 1.00 96.38 76 PRO A N 1
ATOM 574 C CA . PRO A 1 76 ? 2.093 -1.420 -3.857 1.00 96.38 76 PRO A CA 1
ATOM 575 C C . PRO A 1 76 ? 2.971 -0.863 -4.979 1.00 96.38 76 PRO A C 1
ATOM 577 O O . PRO A 1 76 ? 2.716 -1.079 -6.157 1.00 96.38 76 PRO A O 1
ATOM 580 N N . GLN A 1 77 ? 3.991 -0.100 -4.609 1.00 96.12 77 GLN A N 1
ATOM 581 C CA . GLN A 1 77 ? 4.988 0.406 -5.540 1.00 96.12 77 GLN A CA 1
ATOM 582 C C . GLN A 1 77 ? 6.286 0.652 -4.781 1.00 96.12 77 GLN A C 1
ATOM 584 O O . GLN A 1 77 ? 6.323 1.471 -3.863 1.00 96.12 77 GLN A O 1
ATOM 589 N N . ASP A 1 78 ? 7.349 -0.050 -5.160 1.00 96.94 78 ASP A N 1
ATOM 590 C CA . ASP A 1 78 ? 8.660 0.160 -4.563 1.00 96.94 78 ASP A CA 1
ATOM 591 C C . ASP A 1 78 ? 9.171 1.569 -4.903 1.00 96.94 78 ASP A C 1
ATOM 593 O O . ASP A 1 78 ? 9.280 1.956 -6.071 1.00 96.94 78 ASP A O 1
ATOM 597 N N . ALA A 1 79 ? 9.461 2.355 -3.865 1.00 95.00 79 ALA A N 1
ATOM 598 C CA . ALA A 1 79 ? 9.807 3.763 -4.011 1.00 95.00 79 ALA A CA 1
ATOM 599 C C . ALA A 1 79 ? 11.166 3.984 -4.690 1.00 95.00 79 ALA A C 1
ATOM 601 O O . ALA A 1 79 ? 11.348 4.994 -5.371 1.00 95.00 79 ALA A O 1
ATOM 602 N N . ALA A 1 80 ? 12.122 3.066 -4.516 1.00 95.31 80 ALA A N 1
ATOM 603 C CA . ALA A 1 80 ? 13.444 3.183 -5.116 1.00 95.31 80 ALA A CA 1
ATOM 604 C C . ALA A 1 80 ? 13.407 2.818 -6.603 1.00 95.31 80 ALA A C 1
ATOM 606 O O . ALA A 1 80 ? 14.018 3.514 -7.414 1.00 95.31 80 ALA A O 1
ATOM 607 N N . LEU A 1 81 ? 12.659 1.772 -6.956 1.00 96.19 81 LEU A N 1
ATOM 608 C CA . LEU A 1 81 ? 12.505 1.296 -8.330 1.00 96.19 81 LEU A CA 1
ATOM 609 C C . LEU A 1 81 ? 11.609 2.199 -9.180 1.00 96.19 81 LEU A C 1
ATOM 611 O O . LEU A 1 81 ? 11.845 2.341 -10.375 1.00 96.19 81 LEU A O 1
ATOM 615 N N . ALA A 1 82 ? 10.607 2.839 -8.578 1.00 95.56 82 ALA A N 1
ATOM 616 C CA . ALA A 1 82 ? 9.743 3.793 -9.272 1.00 95.56 82 ALA A CA 1
ATOM 617 C C . ALA A 1 82 ? 10.308 5.225 -9.318 1.00 95.56 82 ALA A C 1
ATOM 619 O O . ALA A 1 82 ? 9.682 6.122 -9.886 1.00 95.56 82 ALA A O 1
ATOM 620 N N . ARG A 1 83 ? 11.468 5.477 -8.696 1.00 94.38 83 ARG A N 1
ATOM 621 C CA . ARG A 1 83 ? 12.013 6.828 -8.524 1.00 94.38 83 ARG A CA 1
ATOM 622 C C . ARG A 1 83 ? 12.269 7.506 -9.870 1.00 94.38 83 ARG A C 1
ATOM 624 O O . ARG A 1 83 ? 13.116 7.075 -10.642 1.00 94.38 83 ARG A O 1
ATOM 631 N N . GLY A 1 84 ? 11.586 8.628 -10.098 1.00 93.56 84 GLY A N 1
ATOM 632 C CA . GLY A 1 84 ? 11.735 9.436 -11.311 1.00 93.56 84 GLY A CA 1
ATOM 633 C C . GLY A 1 84 ? 11.038 8.861 -12.546 1.00 93.56 84 GLY A C 1
ATOM 634 O O . GLY A 1 84 ? 11.079 9.500 -13.594 1.00 93.56 84 GLY A O 1
ATOM 635 N N . GLY A 1 85 ? 10.387 7.700 -12.436 1.00 94.75 85 GLY A N 1
ATOM 636 C CA . GLY A 1 85 ? 9.566 7.148 -13.504 1.00 94.75 85 GLY A CA 1
ATOM 637 C C . GLY A 1 85 ? 8.233 7.889 -13.624 1.00 94.75 85 GLY A C 1
ATOM 638 O O . GLY A 1 85 ? 7.630 8.289 -12.628 1.00 94.75 85 GLY A O 1
ATOM 639 N N . VAL A 1 86 ? 7.776 8.080 -14.859 1.00 95.81 86 VAL A N 1
ATOM 640 C CA . VAL A 1 86 ? 6.544 8.818 -15.194 1.00 95.81 86 VAL A CA 1
ATOM 641 C C . VAL A 1 86 ? 5.576 7.998 -16.046 1.00 95.81 86 VAL A C 1
ATOM 643 O O . VAL A 1 86 ? 4.432 8.402 -16.237 1.00 95.81 86 VAL A O 1
ATOM 646 N N . ALA A 1 87 ? 6.020 6.852 -16.560 1.00 95.94 87 ALA A N 1
ATOM 647 C CA . ALA A 1 87 ? 5.229 5.958 -17.394 1.00 95.94 87 ALA A CA 1
ATOM 648 C C . ALA A 1 87 ? 5.526 4.494 -17.056 1.00 95.94 87 ALA A C 1
ATOM 650 O O . ALA A 1 87 ? 6.542 4.186 -16.444 1.00 95.94 87 ALA A O 1
ATOM 651 N N . HIS A 1 88 ? 4.647 3.583 -17.464 1.00 95.31 88 HIS A N 1
ATOM 652 C CA . HIS A 1 88 ? 4.917 2.146 -17.410 1.00 95.31 88 HIS A CA 1
ATOM 653 C C . HIS A 1 88 ? 6.086 1.777 -18.331 1.00 95.31 88 HIS A C 1
ATOM 655 O O . HIS A 1 88 ? 6.154 2.275 -19.455 1.00 95.31 88 HIS A O 1
ATOM 661 N N . ASP A 1 89 ? 6.967 0.887 -17.874 1.00 95.88 89 ASP A N 1
ATOM 662 C CA . ASP A 1 89 ? 8.034 0.322 -18.703 1.00 95.88 89 ASP A CA 1
ATOM 663 C C . ASP A 1 89 ? 7.468 -0.585 -19.802 1.00 95.88 89 ASP A C 1
ATOM 665 O O . ASP A 1 89 ? 7.154 -1.755 -19.587 1.00 95.88 89 ASP A O 1
ATOM 669 N N . GLY A 1 90 ? 7.288 -0.005 -20.985 1.00 94.38 90 GLY A N 1
ATOM 670 C CA . GLY A 1 90 ? 6.746 -0.677 -22.154 1.00 94.38 90 GLY A CA 1
ATOM 671 C C . GLY A 1 90 ? 6.899 0.165 -23.416 1.00 94.38 90 GLY A C 1
ATOM 672 O O . GLY A 1 90 ? 7.456 1.264 -23.394 1.00 94.38 90 GLY A O 1
ATOM 673 N N . GLU A 1 91 ? 6.355 -0.343 -24.525 1.00 96.69 91 GLU A N 1
ATOM 674 C CA . GLU A 1 91 ? 6.568 0.201 -25.875 1.00 96.69 91 GLU A CA 1
ATOM 675 C C . GLU A 1 91 ? 6.331 1.718 -25.964 1.00 96.69 91 GLU A C 1
ATOM 677 O O . GLU A 1 91 ? 7.119 2.438 -26.575 1.00 96.69 91 GLU A O 1
ATOM 682 N N . VAL A 1 92 ? 5.271 2.224 -25.325 1.00 96.12 92 VAL A N 1
ATOM 683 C CA . VAL A 1 92 ? 4.919 3.651 -25.351 1.00 96.12 92 VAL A CA 1
ATOM 684 C C . VAL A 1 92 ? 5.982 4.508 -24.663 1.00 96.12 92 VAL A C 1
ATOM 686 O O . VAL A 1 92 ? 6.403 5.513 -25.234 1.00 96.12 92 VAL A O 1
ATOM 689 N N . ALA A 1 93 ? 6.449 4.120 -23.473 1.00 96.56 93 ALA A N 1
ATOM 690 C CA . ALA A 1 93 ? 7.487 4.867 -22.765 1.00 96.56 93 ALA A CA 1
ATOM 691 C C . ALA A 1 93 ? 8.802 4.857 -23.551 1.00 96.56 93 ALA A C 1
ATOM 693 O O . ALA A 1 93 ? 9.418 5.908 -23.716 1.00 96.56 93 ALA A O 1
ATOM 694 N N . THR A 1 94 ? 9.171 3.706 -24.125 1.00 95.50 94 THR A N 1
ATOM 695 C CA . THR A 1 94 ? 10.352 3.579 -24.987 1.00 95.50 94 THR A CA 1
ATOM 696 C C . THR A 1 94 ? 10.255 4.487 -26.210 1.00 95.50 94 THR A C 1
ATOM 698 O O . THR A 1 94 ? 11.184 5.237 -26.499 1.00 95.50 94 THR A O 1
ATOM 701 N N . ARG A 1 95 ? 9.119 4.467 -26.916 1.00 97.00 95 ARG A N 1
ATOM 702 C CA . ARG A 1 95 ? 8.902 5.273 -28.127 1.00 97.00 95 ARG A CA 1
ATOM 703 C C . ARG A 1 95 ? 8.888 6.773 -27.854 1.00 97.00 95 ARG A C 1
ATOM 705 O O . ARG A 1 95 ? 9.295 7.541 -28.719 1.00 97.00 95 ARG A O 1
ATOM 712 N N . LEU A 1 96 ? 8.406 7.184 -26.683 1.00 97.50 96 LEU A N 1
ATOM 713 C CA . LEU A 1 96 ? 8.318 8.589 -26.281 1.00 97.50 96 LEU A CA 1
ATOM 714 C C . LEU A 1 96 ? 9.539 9.075 -25.481 1.00 97.50 96 LEU A C 1
ATOM 716 O O . LEU A 1 96 ? 9.589 10.249 -25.124 1.00 97.50 96 LEU A O 1
ATOM 720 N N . GLY A 1 97 ? 10.512 8.203 -25.188 1.00 96.44 97 GLY A N 1
ATOM 721 C CA . GLY A 1 97 ? 11.690 8.544 -24.384 1.00 96.44 97 GLY A CA 1
ATOM 722 C C . GLY A 1 97 ? 11.360 8.911 -22.932 1.00 96.44 97 GLY A C 1
ATOM 723 O O . GLY A 1 97 ? 12.067 9.711 -22.321 1.00 96.44 97 GLY A O 1
ATOM 724 N N . LEU A 1 98 ? 10.267 8.372 -22.386 1.00 97.62 98 LEU A N 1
ATOM 725 C CA . LEU A 1 98 ? 9.818 8.675 -21.029 1.00 97.62 98 LEU A CA 1
ATOM 726 C C . LEU A 1 98 ? 10.555 7.800 -20.005 1.00 97.62 98 LEU A C 1
ATOM 728 O O . LEU A 1 98 ? 10.663 6.589 -20.212 1.00 97.62 98 LEU A O 1
ATOM 732 N N . PRO A 1 99 ? 10.994 8.366 -18.865 1.00 96.81 99 PRO A N 1
ATOM 733 C CA . PRO A 1 99 ? 11.448 7.579 -17.725 1.00 96.81 99 PRO A CA 1
ATOM 734 C C . PRO A 1 99 ? 10.375 6.574 -17.288 1.00 96.81 99 PRO A C 1
ATOM 736 O O . PRO A 1 99 ? 9.240 6.949 -16.981 1.00 96.81 99 PRO A O 1
ATOM 739 N N . ALA A 1 100 ? 10.733 5.298 -17.261 1.00 97.00 100 ALA A N 1
ATOM 740 C CA . ALA A 1 100 ? 9.800 4.203 -17.045 1.00 97.00 100 ALA A CA 1
ATOM 741 C C . ALA A 1 100 ? 9.829 3.672 -15.600 1.00 97.00 100 ALA A C 1
ATOM 743 O O . ALA A 1 100 ? 10.851 3.733 -14.918 1.00 97.00 100 ALA A O 1
ATOM 744 N N . ILE A 1 101 ? 8.693 3.141 -15.145 1.00 97.50 101 ILE A N 1
ATOM 745 C CA . ILE A 1 101 ? 8.526 2.385 -13.902 1.00 97.50 101 ILE A CA 1
ATOM 746 C C . ILE A 1 101 ? 8.383 0.909 -14.283 1.00 97.50 101 ILE A C 1
ATOM 748 O O . ILE A 1 101 ? 7.412 0.553 -14.965 1.00 97.50 101 ILE A O 1
ATOM 752 N N . PRO A 1 102 ? 9.304 0.039 -13.841 1.00 97.00 102 PRO A N 1
ATOM 753 C CA . PRO A 1 102 ? 9.240 -1.371 -14.180 1.00 97.00 102 PRO A CA 1
ATOM 754 C C . PRO A 1 102 ? 8.065 -2.073 -13.473 1.00 97.00 102 PRO A C 1
ATOM 756 O O . PRO A 1 102 ? 7.794 -1.780 -12.305 1.00 97.00 102 PRO A O 1
ATOM 759 N N . PRO A 1 103 ? 7.411 -3.069 -14.105 1.00 96.50 103 PRO A N 1
ATOM 760 C CA . PRO A 1 103 ? 6.306 -3.819 -13.495 1.00 96.50 103 PRO A CA 1
ATOM 761 C C . PRO A 1 103 ? 6.689 -4.489 -12.172 1.00 96.50 103 PRO A C 1
ATOM 763 O O . PRO A 1 103 ? 5.877 -4.585 -11.253 1.00 96.50 103 PRO A O 1
ATOM 766 N N . PHE A 1 104 ? 7.948 -4.920 -12.046 1.00 97.12 104 PHE A N 1
ATOM 767 C CA . PHE A 1 104 ? 8.429 -5.582 -10.838 1.00 97.12 104 PHE A CA 1
ATOM 768 C C . PHE A 1 104 ? 8.536 -4.645 -9.621 1.00 97.12 104 PHE A C 1
ATOM 770 O O . PHE A 1 104 ? 8.640 -5.129 -8.497 1.00 97.12 104 PHE A O 1
ATOM 777 N N . ALA A 1 105 ? 8.443 -3.320 -9.804 1.00 97.69 105 ALA A N 1
ATOM 778 C CA . ALA A 1 105 ? 8.303 -2.388 -8.685 1.00 97.69 105 ALA A CA 1
ATOM 779 C C . ALA A 1 105 ? 6.999 -2.632 -7.901 1.00 97.69 105 ALA A C 1
ATOM 781 O O . ALA A 1 105 ? 6.980 -2.480 -6.681 1.00 97.69 105 ALA A O 1
ATOM 782 N N . GLU A 1 106 ? 5.918 -3.040 -8.577 1.00 97.81 106 GLU A N 1
ATOM 783 C CA . GLU A 1 106 ? 4.660 -3.418 -7.921 1.00 97.81 106 GLU A CA 1
ATOM 784 C C . GLU A 1 106 ? 4.804 -4.770 -7.210 1.00 97.81 106 GLU A C 1
ATOM 786 O O . GLU A 1 106 ? 4.416 -4.908 -6.050 1.00 97.81 106 GLU A O 1
ATOM 791 N N . THR A 1 107 ? 5.396 -5.772 -7.866 1.00 98.19 107 THR A N 1
ATOM 792 C CA . THR A 1 107 ? 5.456 -7.134 -7.316 1.00 98.19 107 THR A CA 1
ATOM 793 C C . THR A 1 107 ? 6.410 -7.277 -6.133 1.00 98.19 107 THR A C 1
ATOM 795 O O . THR A 1 107 ? 6.067 -7.969 -5.177 1.00 98.19 107 THR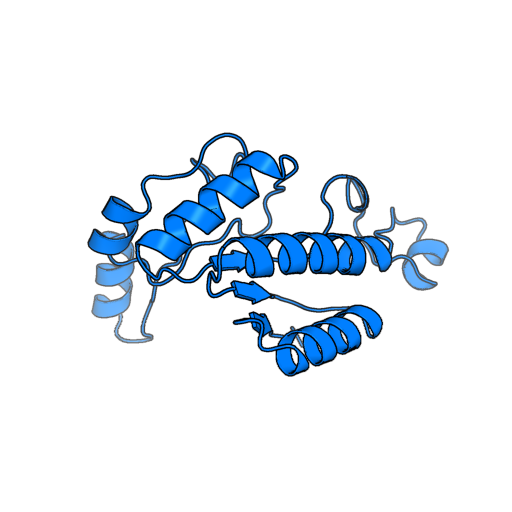 A O 1
ATOM 798 N N . ILE A 1 108 ? 7.545 -6.573 -6.133 1.00 98.19 108 ILE A N 1
ATOM 799 C CA . ILE A 1 108 ? 8.463 -6.525 -4.982 1.00 98.19 108 ILE A CA 1
ATOM 800 C C . ILE A 1 108 ? 7.791 -5.858 -3.777 1.00 98.19 108 ILE A C 1
ATOM 802 O O . ILE A 1 108 ? 7.873 -6.363 -2.652 1.00 98.19 108 ILE A O 1
ATOM 806 N N . ALA A 1 109 ? 7.073 -4.754 -4.007 1.00 98.06 109 ALA A N 1
ATOM 807 C CA . ALA A 1 109 ? 6.323 -4.086 -2.951 1.00 98.06 109 ALA A CA 1
ATOM 808 C C . ALA A 1 109 ? 5.212 -4.987 -2.396 1.00 98.06 109 ALA A C 1
ATOM 810 O O . ALA A 1 109 ? 5.033 -5.055 -1.182 1.00 98.06 109 ALA A O 1
ATOM 811 N N . LEU A 1 110 ? 4.498 -5.715 -3.262 1.00 98.50 110 LEU A N 1
ATOM 812 C CA . LEU A 1 110 ? 3.488 -6.689 -2.845 1.00 98.50 110 LEU A CA 1
ATOM 813 C C . LEU A 1 110 ? 4.071 -7.771 -1.940 1.00 98.50 110 LEU A C 1
ATOM 815 O O . LEU A 1 110 ? 3.523 -8.008 -0.868 1.00 98.50 110 LEU A O 1
ATOM 819 N N . ASP A 1 111 ? 5.178 -8.397 -2.337 1.00 98.38 111 ASP A N 1
ATOM 820 C CA . ASP A 1 111 ? 5.804 -9.456 -1.541 1.00 98.38 111 ASP A CA 1
ATOM 821 C C . ASP A 1 111 ? 6.261 -8.941 -0.179 1.00 98.38 111 ASP A C 1
ATOM 823 O O . ASP A 1 111 ? 5.989 -9.570 0.843 1.00 98.38 111 ASP A O 1
ATOM 827 N N . THR A 1 112 ? 6.866 -7.751 -0.157 1.00 98.50 112 THR A N 1
ATOM 828 C CA . THR A 1 112 ? 7.248 -7.074 1.086 1.00 98.50 112 THR A CA 1
ATOM 829 C C . THR A 1 112 ? 6.029 -6.861 1.980 1.00 98.50 112 THR A C 1
ATOM 831 O O . THR A 1 112 ? 6.039 -7.243 3.148 1.00 98.50 112 THR A O 1
ATOM 834 N N . ILE A 1 113 ? 4.943 -6.307 1.433 1.00 98.50 113 ILE A N 1
ATOM 835 C CA . ILE A 1 113 ? 3.699 -6.088 2.178 1.00 98.50 113 ILE A CA 1
ATOM 836 C C . ILE A 1 113 ? 3.133 -7.415 2.693 1.00 98.50 113 ILE A C 1
ATOM 838 O O . ILE A 1 113 ? 2.706 -7.474 3.843 1.00 98.50 113 ILE A O 1
ATOM 842 N N . PHE A 1 114 ? 3.138 -8.486 1.898 1.00 98.69 114 PHE A N 1
ATOM 843 C CA . PHE A 1 114 ? 2.618 -9.784 2.329 1.00 98.69 114 PHE A CA 1
ATOM 844 C C . PHE A 1 114 ? 3.411 -10.388 3.482 1.00 98.69 114 PHE A C 1
ATOM 846 O O . PHE A 1 114 ? 2.790 -10.938 4.390 1.00 98.69 114 PHE A O 1
ATOM 853 N N . GLU A 1 115 ? 4.738 -10.263 3.488 1.00 98.62 115 GLU A N 1
ATOM 854 C CA . GLU A 1 115 ? 5.548 -10.703 4.628 1.00 98.62 115 GLU A CA 1
ATOM 855 C C . GLU A 1 115 ? 5.233 -9.901 5.893 1.00 98.62 115 GLU A C 1
ATOM 857 O O . GLU A 1 115 ? 5.047 -10.473 6.968 1.00 98.62 115 GLU A O 1
ATOM 862 N N . LEU A 1 116 ? 5.071 -8.581 5.776 1.00 98.56 116 LEU A N 1
ATOM 863 C CA . LEU A 1 116 ? 4.701 -7.755 6.925 1.00 98.56 116 LEU A CA 1
ATOM 864 C C . LEU A 1 116 ? 3.284 -8.059 7.427 1.00 98.56 116 LEU A C 1
ATOM 866 O O . LEU A 1 116 ? 3.050 -8.090 8.634 1.00 98.56 116 LEU A O 1
ATOM 870 N N . VAL A 1 117 ? 2.337 -8.318 6.523 1.00 98.56 117 VAL A N 1
ATOM 871 C CA . VAL A 1 117 ? 0.973 -8.731 6.881 1.00 98.56 117 VAL A CA 1
ATOM 872 C C . VAL A 1 117 ? 0.987 -10.091 7.568 1.00 98.56 117 VAL A C 1
ATOM 874 O O . VAL A 1 117 ? 0.330 -10.239 8.591 1.00 98.56 117 VAL A O 1
ATOM 877 N N . ARG A 1 118 ? 1.777 -11.062 7.089 1.00 98.25 118 ARG A N 1
ATOM 878 C CA . ARG A 1 118 ? 1.965 -12.350 7.779 1.00 98.25 118 ARG A CA 1
ATOM 879 C C . ARG A 1 118 ? 2.486 -12.169 9.203 1.00 98.25 118 ARG A C 1
ATOM 881 O O . ARG A 1 118 ? 2.029 -12.859 10.105 1.00 98.25 118 ARG A O 1
ATOM 888 N N . ALA A 1 119 ? 3.423 -11.245 9.401 1.00 98.19 119 ALA A N 1
ATOM 889 C CA . ALA A 1 119 ? 4.031 -10.995 10.704 1.00 98.19 119 ALA A CA 1
ATOM 890 C C . ALA A 1 119 ? 3.127 -10.224 11.685 1.00 98.19 119 ALA A C 1
ATOM 892 O O . ALA A 1 119 ? 3.381 -10.250 12.887 1.00 98.19 119 ALA A O 1
ATOM 893 N N . THR A 1 120 ? 2.113 -9.506 11.193 1.00 98.25 120 THR A N 1
ATOM 894 C CA . THR A 1 120 ? 1.307 -8.574 12.009 1.00 98.25 120 THR A CA 1
ATOM 895 C C . THR A 1 120 ? -0.184 -8.892 12.053 1.00 98.25 120 THR A C 1
ATOM 897 O O . THR A 1 120 ? -0.879 -8.343 12.901 1.00 98.25 120 THR A O 1
ATOM 900 N N . ASP A 1 121 ? -0.682 -9.735 11.147 1.00 97.31 121 ASP A N 1
ATOM 901 C CA . ASP A 1 121 ? -2.105 -10.048 10.946 1.00 97.31 121 ASP A CA 1
ATOM 902 C C . ASP A 1 121 ? -3.001 -8.808 10.711 1.00 97.31 121 ASP A C 1
ATOM 904 O O . ASP A 1 121 ? -4.213 -8.800 10.930 1.00 97.31 121 ASP A O 1
ATOM 908 N N . VAL A 1 122 ? -2.403 -7.707 10.243 1.00 98.44 122 VAL A N 1
ATOM 909 C CA . VAL A 1 122 ? -3.115 -6.451 9.985 1.00 98.44 122 VAL A CA 1
ATOM 910 C C . VAL A 1 122 ? -3.936 -6.518 8.697 1.00 98.44 122 VAL A C 1
ATOM 912 O O . VAL A 1 122 ? -3.497 -7.035 7.669 1.00 98.44 122 VAL A O 1
ATOM 915 N N . ARG A 1 123 ? -5.126 -5.909 8.705 1.00 98.44 123 ARG A N 1
ATOM 916 C CA . ARG A 1 123 ? -5.984 -5.820 7.515 1.00 98.44 123 ARG A CA 1
ATOM 917 C C . ARG A 1 123 ? -5.461 -4.772 6.537 1.00 98.44 123 ARG A C 1
ATOM 919 O O . ARG A 1 123 ? -5.544 -3.571 6.817 1.00 98.44 123 ARG A O 1
ATOM 926 N N . VAL A 1 124 ? -5.012 -5.220 5.364 1.00 98.62 124 VAL A N 1
ATOM 927 C CA . VAL A 1 124 ? -4.472 -4.344 4.312 1.00 98.62 124 VAL A CA 1
ATOM 928 C C . VAL A 1 124 ? -5.363 -4.327 3.074 1.00 98.62 124 VAL A C 1
ATOM 930 O O . VAL A 1 124 ? -5.848 -5.355 2.602 1.00 98.62 124 VAL A O 1
ATOM 933 N N . HIS A 1 125 ? -5.567 -3.137 2.523 1.00 98.50 125 HIS A N 1
ATOM 934 C CA . HIS A 1 125 ? -6.131 -2.934 1.197 1.00 98.50 125 HIS A CA 1
ATOM 935 C C . HIS A 1 125 ? -5.031 -2.490 0.229 1.00 98.50 125 HIS A C 1
ATOM 937 O O . HIS A 1 125 ? -4.313 -1.530 0.503 1.00 98.50 125 HIS A O 1
ATOM 943 N N . LEU A 1 126 ? -4.899 -3.193 -0.890 1.00 98.25 126 LEU A N 1
ATOM 944 C CA . LEU A 1 126 ? -3.919 -2.931 -1.939 1.00 98.25 126 LEU A CA 1
ATOM 945 C C . LEU A 1 126 ? -4.580 -2.123 -3.056 1.00 98.25 126 LEU A C 1
ATOM 947 O O . LEU A 1 126 ? -5.364 -2.664 -3.835 1.00 98.25 126 LEU A O 1
ATOM 951 N N . ALA A 1 127 ? -4.274 -0.833 -3.106 1.00 96.88 127 ALA A N 1
ATOM 952 C CA . ALA A 1 127 ? -4.894 0.100 -4.034 1.00 96.88 127 ALA A CA 1
ATOM 953 C C . ALA A 1 127 ? -4.187 0.103 -5.398 1.00 96.88 127 ALA A C 1
ATOM 955 O O . ALA A 1 127 ? -2.958 0.168 -5.459 1.00 96.88 127 ALA A O 1
ATOM 956 N N . ARG A 1 128 ? -4.974 0.165 -6.473 1.00 95.56 128 ARG A N 1
ATOM 957 C CA . ARG A 1 128 ? -4.584 0.378 -7.873 1.00 95.56 128 ARG A CA 1
ATOM 958 C C . ARG A 1 128 ? -3.586 -0.653 -8.389 1.00 95.56 128 ARG A C 1
ATOM 960 O O . ARG A 1 128 ? -2.530 -0.282 -8.896 1.00 95.56 128 ARG A O 1
ATOM 967 N N . LEU A 1 129 ? -3.929 -1.937 -8.280 1.00 97.00 129 LEU A N 1
ATOM 968 C CA . LEU A 1 129 ? -3.145 -2.970 -8.958 1.00 97.00 129 LEU A CA 1
ATOM 969 C C . LEU A 1 129 ? -3.129 -2.714 -10.464 1.00 97.00 129 LEU A C 1
ATOM 971 O O . LEU A 1 129 ? -4.171 -2.449 -11.065 1.00 97.00 129 LEU A O 1
ATOM 975 N N . SER A 1 130 ? -1.946 -2.829 -11.058 1.00 95.75 130 SER A N 1
ATOM 976 C CA . SER A 1 130 ? -1.718 -2.521 -12.469 1.00 95.75 130 SER A CA 1
ATOM 977 C C . SER A 1 130 ? -1.062 -3.665 -13.241 1.00 95.75 130 SER A C 1
ATOM 979 O O . SER A 1 130 ? -1.052 -3.643 -14.471 1.00 95.75 130 SER A O 1
ATOM 981 N N . THR A 1 131 ? -0.552 -4.694 -12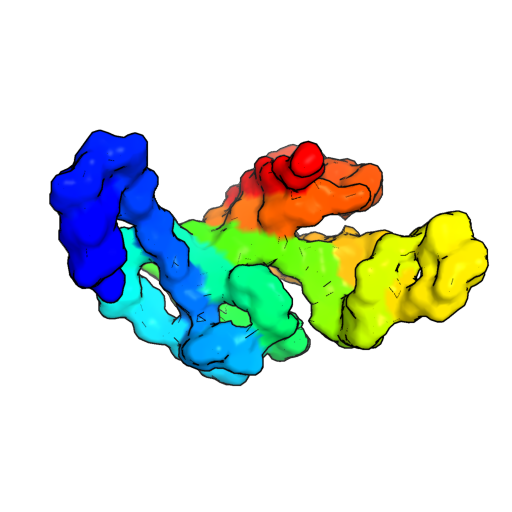.552 1.00 96.25 131 THR A N 1
ATOM 982 C CA . THR A 1 131 ? 0.17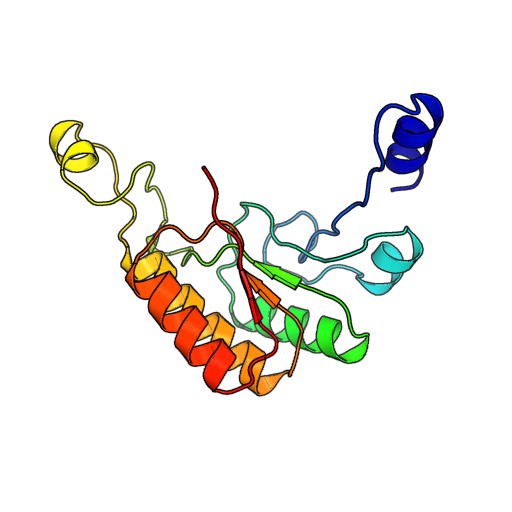0 -5.802 -13.190 1.00 96.25 131 THR A CA 1
ATOM 983 C C . THR A 1 131 ? -0.567 -7.138 -13.097 1.00 96.25 131 THR A C 1
ATOM 985 O O . THR A 1 131 ? -1.205 -7.477 -12.095 1.00 96.25 131 THR A O 1
ATOM 988 N N . HIS A 1 132 ? -0.437 -7.955 -14.148 1.00 95.81 132 HIS A N 1
ATOM 989 C CA . HIS A 1 132 ? -0.997 -9.310 -14.172 1.00 95.81 132 HIS A CA 1
ATOM 990 C C . HIS A 1 132 ? -0.377 -10.206 -13.081 1.00 95.81 132 HIS A C 1
ATOM 992 O O . HIS A 1 132 ? -1.090 -10.965 -12.416 1.00 95.81 132 HIS A O 1
ATOM 998 N N . GLU A 1 133 ? 0.935 -10.083 -12.852 1.00 97.12 133 GLU A N 1
ATOM 999 C CA . GLU A 1 133 ? 1.641 -10.786 -11.779 1.00 97.12 133 GLU A CA 1
ATOM 1000 C C . GLU A 1 133 ? 1.158 -10.335 -10.400 1.00 97.12 133 GLU A C 1
ATOM 1002 O O . GLU A 1 133 ? 0.942 -11.172 -9.524 1.00 97.12 133 GLU A O 1
ATOM 1007 N N . GLY A 1 134 ? 0.926 -9.033 -10.208 1.00 97.81 134 GLY A N 1
ATOM 1008 C CA . GLY A 1 134 ? 0.394 -8.492 -8.962 1.00 97.81 134 GLY A CA 1
ATOM 1009 C C . GLY A 1 134 ? -0.960 -9.102 -8.604 1.00 97.81 134 GLY A C 1
ATOM 1010 O O . GLY A 1 134 ? -1.153 -9.587 -7.486 1.00 97.81 134 GLY A O 1
ATOM 1011 N N . VAL A 1 135 ? -1.871 -9.207 -9.578 1.00 97.81 135 VAL A N 1
ATOM 1012 C CA . VAL A 1 135 ? -3.166 -9.888 -9.399 1.00 97.81 135 VAL A CA 1
ATOM 1013 C C . VAL A 1 135 ? -2.986 -11.367 -9.029 1.00 97.81 135 VAL A C 1
ATOM 1015 O O . VAL A 1 135 ? -3.674 -11.871 -8.134 1.00 97.81 135 VAL A O 1
ATOM 1018 N N . ALA A 1 136 ? -2.060 -12.077 -9.683 1.00 98.12 136 ALA A N 1
ATOM 1019 C CA . ALA A 1 136 ? -1.774 -13.478 -9.374 1.00 98.12 136 ALA A CA 1
ATOM 1020 C C . ALA A 1 136 ? -1.244 -13.658 -7.938 1.00 98.12 136 ALA A C 1
ATOM 1022 O O . ALA A 1 136 ? -1.700 -14.556 -7.223 1.00 98.12 136 ALA A O 1
ATOM 1023 N N . ARG A 1 137 ? -0.354 -12.770 -7.482 1.00 98.31 137 ARG A N 1
ATOM 1024 C CA . ARG A 1 137 ? 0.194 -12.783 -6.118 1.00 98.31 137 ARG A CA 1
ATOM 1025 C C . ARG A 1 137 ? -0.870 -12.484 -5.067 1.00 98.31 137 ARG A C 1
ATOM 1027 O O . ARG A 1 137 ? -0.963 -13.209 -4.080 1.00 98.31 137 ARG A O 1
ATOM 1034 N N . VAL A 1 138 ? -1.747 -11.504 -5.302 1.00 98.38 138 VAL A N 1
ATOM 1035 C CA . VAL A 1 138 ? -2.876 -11.223 -4.394 1.00 98.38 138 VAL A CA 1
ATOM 1036 C C . VAL A 1 138 ? -3.826 -12.415 -4.294 1.00 98.38 138 VAL A C 1
ATOM 1038 O O . VAL A 1 138 ? -4.290 -12.746 -3.201 1.00 98.38 138 VAL A O 1
ATOM 1041 N N . ARG A 1 139 ? -4.097 -13.109 -5.406 1.00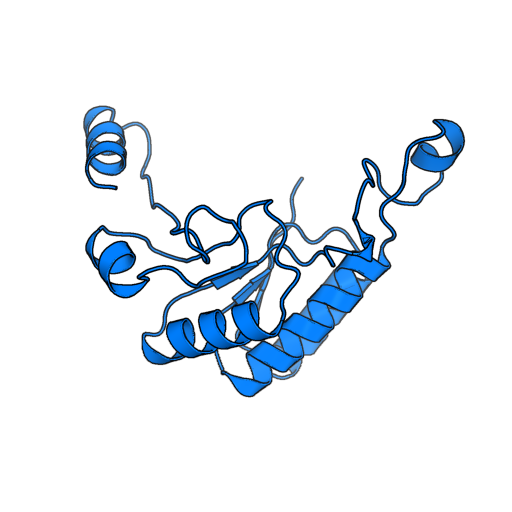 98.50 139 ARG A N 1
ATOM 1042 C CA . ARG A 1 139 ? -4.897 -14.344 -5.393 1.00 98.50 139 ARG A CA 1
ATOM 1043 C C . ARG A 1 139 ? -4.249 -15.424 -4.522 1.00 98.50 139 ARG A C 1
ATOM 1045 O O . ARG A 1 139 ? -4.947 -16.059 -3.732 1.00 98.50 139 ARG A O 1
ATOM 1052 N N . ALA A 1 140 ? -2.936 -15.616 -4.643 1.00 98.50 140 ALA A N 1
ATOM 1053 C CA . ALA A 1 140 ? -2.190 -16.567 -3.823 1.00 98.50 140 ALA A CA 1
ATOM 1054 C C . ALA A 1 140 ? -2.202 -16.177 -2.333 1.00 98.50 140 ALA A C 1
ATOM 1056 O O . ALA A 1 140 ? -2.482 -17.024 -1.488 1.00 98.50 140 ALA A O 1
ATOM 1057 N N . ALA A 1 141 ? -1.996 -14.896 -2.016 1.00 98.38 141 ALA A N 1
ATOM 1058 C CA . ALA A 1 141 ? -2.048 -14.370 -0.652 1.00 98.38 141 ALA A CA 1
ATOM 1059 C C . ALA A 1 141 ? -3.418 -14.599 0.007 1.00 98.38 141 ALA A C 1
ATOM 1061 O O . ALA A 1 141 ? -3.487 -15.121 1.118 1.00 98.38 141 ALA A O 1
ATOM 1062 N N . LYS A 1 142 ? -4.517 -14.306 -0.705 1.00 98.44 142 LYS A N 1
ATOM 1063 C CA . LYS A 1 142 ? -5.882 -14.592 -0.230 1.00 98.44 142 LYS A CA 1
ATOM 1064 C C . LYS A 1 142 ? -6.109 -16.087 0.008 1.00 98.44 142 LYS A C 1
ATOM 1066 O O . LYS A 1 142 ? -6.698 -16.456 1.017 1.00 98.44 142 LYS A O 1
ATOM 1071 N N . LYS A 1 143 ? -5.620 -16.957 -0.885 1.00 98.50 143 LYS A N 1
ATOM 1072 C CA . LYS A 1 143 ? -5.705 -18.422 -0.716 1.00 98.50 143 LYS A CA 1
ATOM 1073 C C . LYS A 1 143 ? -4.926 -18.908 0.512 1.00 98.50 143 LYS A C 1
ATOM 1075 O O . LYS A 1 143 ? -5.348 -19.864 1.151 1.00 98.50 143 LYS A O 1
ATOM 1080 N N . ALA A 1 144 ? -3.820 -18.246 0.842 1.00 98.12 144 ALA A N 1
ATOM 1081 C CA . ALA A 1 144 ? -3.029 -18.508 2.041 1.00 98.12 144 ALA A CA 1
ATOM 1082 C C . ALA A 1 144 ? -3.640 -17.916 3.330 1.00 98.12 144 ALA A C 1
ATOM 1084 O O . ALA A 1 144 ? -3.035 -18.034 4.389 1.00 98.12 144 ALA A O 1
ATOM 1085 N N . GLY A 1 145 ? -4.819 -17.288 3.257 1.00 98.25 145 GLY A N 1
ATOM 1086 C CA . GLY A 1 145 ? -5.531 -16.761 4.421 1.00 98.25 145 GLY A CA 1
ATOM 1087 C C . GLY A 1 145 ? -5.082 -15.374 4.879 1.00 98.25 145 GLY A C 1
ATOM 1088 O O . GLY A 1 145 ? -5.534 -14.924 5.926 1.00 98.25 145 GLY A O 1
ATOM 1089 N N . LEU A 1 146 ? -4.233 -14.672 4.116 1.00 98.50 146 LEU A N 1
ATOM 1090 C CA . LEU A 1 146 ? -3.823 -13.317 4.492 1.00 98.50 146 LEU A CA 1
ATOM 1091 C C . LEU A 1 146 ? -5.035 -12.362 4.466 1.00 98.50 146 LEU A C 1
ATOM 1093 O O . LEU A 1 146 ? -5.802 -12.391 3.494 1.00 98.50 146 LEU A O 1
ATOM 1097 N N . PRO A 1 147 ? -5.176 -11.459 5.457 1.00 98.25 147 PRO A N 1
ATOM 1098 C CA . PRO A 1 147 ? -6.266 -10.483 5.544 1.00 98.25 147 PRO A CA 1
ATOM 1099 C C . PRO A 1 147 ? -6.080 -9.305 4.567 1.00 98.25 147 PRO A C 1
ATOM 1101 O O . PRO A 1 147 ? -6.036 -8.134 4.954 1.00 98.25 147 PRO A O 1
ATOM 1104 N N . VAL A 1 148 ? -5.979 -9.614 3.27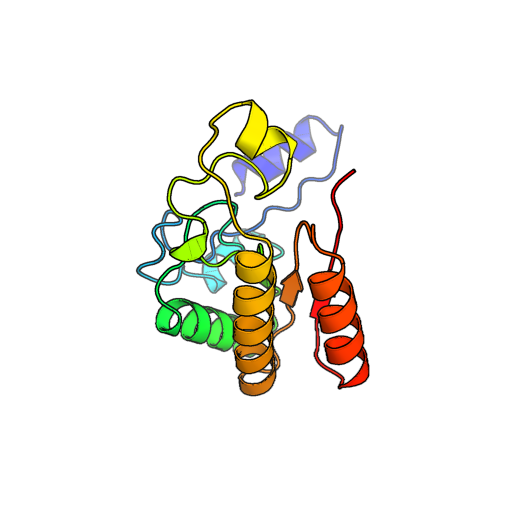1 1.00 98.56 148 VAL A N 1
ATOM 1105 C CA . VAL A 1 148 ? -5.724 -8.645 2.200 1.00 98.56 148 VAL A CA 1
ATOM 1106 C C . VAL A 1 148 ? -6.913 -8.488 1.257 1.00 98.56 148 VAL A C 1
ATOM 1108 O O . VAL A 1 148 ? -7.558 -9.447 0.829 1.00 98.56 148 VAL A O 1
ATOM 1111 N N . THR A 1 149 ? -7.180 -7.247 0.872 1.00 98.56 149 THR A N 1
ATOM 1112 C CA . THR A 1 149 ? -8.126 -6.881 -0.192 1.00 98.56 149 THR A CA 1
ATOM 1113 C C . THR A 1 149 ? -7.403 -6.059 -1.253 1.00 98.56 149 THR A C 1
ATOM 1115 O O . THR A 1 149 ? -6.265 -5.651 -1.040 1.00 98.56 149 THR A O 1
ATOM 1118 N N . CYS A 1 150 ? -8.017 -5.856 -2.414 1.00 98.19 150 CYS A N 1
ATOM 1119 C CA . CYS A 1 150 ? -7.410 -5.083 -3.493 1.00 98.19 150 CYS A CA 1
ATOM 1120 C C . CYS A 1 150 ? -8.475 -4.423 -4.363 1.00 98.19 150 CYS A C 1
ATOM 1122 O O . CYS A 1 150 ? -9.600 -4.931 -4.426 1.00 98.19 150 CYS A O 1
ATOM 1124 N N . ASP A 1 151 ? -8.095 -3.355 -5.052 1.00 97.31 151 ASP A N 1
ATOM 1125 C CA . ASP A 1 151 ? -8.883 -2.716 -6.103 1.00 97.31 151 ASP A CA 1
ATOM 1126 C C . ASP A 1 151 ? -8.062 -2.542 -7.397 1.00 97.31 151 ASP A C 1
ATOM 1128 O O . ASP A 1 151 ? -6.869 -2.862 -7.464 1.00 97.31 151 ASP A O 1
ATOM 1132 N N . VAL A 1 152 ? -8.747 -2.084 -8.443 1.00 95.50 152 VAL A N 1
ATOM 1133 C CA . VAL A 1 152 ? -8.170 -1.679 -9.727 1.00 95.50 152 VAL A CA 1
ATOM 1134 C C . VAL A 1 152 ? -8.751 -0.318 -10.100 1.00 95.50 152 VAL A C 1
ATOM 1136 O O . VAL A 1 152 ? -9.898 -0.021 -9.758 1.00 95.50 152 VAL A O 1
ATOM 1139 N N . ALA A 1 153 ? -7.977 0.497 -10.811 1.00 87.75 153 ALA A N 1
ATOM 1140 C CA . ALA A 1 153 ? -8.497 1.688 -11.475 1.00 87.75 153 ALA A CA 1
ATOM 1141 C C . ALA A 1 153 ? -8.881 1.338 -12.921 1.00 87.75 153 ALA A C 1
ATOM 1143 O O . ALA A 1 153 ? -8.211 0.514 -13.547 1.00 87.75 153 ALA A O 1
ATOM 1144 N N . ILE A 1 154 ? -9.958 1.949 -13.419 1.00 56.59 154 ILE A N 1
ATOM 1145 C CA . ILE A 1 154 ? -10.367 1.924 -14.833 1.00 56.59 154 ILE A CA 1
ATOM 1146 C C . ILE A 1 154 ? -9.983 3.262 -15.457 1.00 56.59 154 ILE A C 1
ATOM 1148 O O . ILE A 1 154 ? -10.183 4.289 -14.766 1.00 56.59 154 ILE A O 1
#

pLDDT: mean 95.28, std 5.8, range [56.59, 98.69]

Secondary structure (DSSP, 8-state):
-HHHHHHHHHHTS-----EEESBGGG-SSSB--HHHHHHTT--EEE-TTS----HHHHHHHHHHHHHTT-EEEE----TTTTTT--EETTHHHHHHTPPEE-THHHHHHHHHHHHHHHHH--EEEE-----HHHHHHHHHHHHTT--EEE----

Foldseek 3Di:
DVVVQVVCVVVVPDHDAAEAEQADVLALPAGDPVVVVVVVGHQAYESPPRDNQDLVSVLVSQQVCLVVQHEYEYAQFHCVQCPQFDEDPDDVCVVVVGRHRYLVRNVVSLVSVLVSQVVRVHQYEHEADDDPVNVVSVVVSVVVVRNYHYDHDD